Protein AF-A0A3B0XPN4-F1 (afdb_monomer_lite)

Organism: NCBI:txid652676

Sequence (96 aa):
MNSDNTNHDTGNEATLRDRFLAAVRSGQLGTRSGPGVVVTIGEFKRFFQDVNRNYVTSFLPMAAIETGRLQMTYTKYIFRLQRGIYFVHPGVFKEK

Foldseek 3Di:
DDDDDDDDDDDDPCPLVNVVVVCLVVVVAADDDPLWGKGFLVRQCVVVVVDDPVCSVVQQVQLDDDPPDPDHDPSHAWHCPDVRMIIGHNVVVPDD

Secondary structure (DSSP, 8-state):
-----------S---HHHHHHHHHHHTSSSEEETTEEEEEHHHHHHHTTTS-HHHHHHHHHHHEEPTT----BTTB-EEEEETTEEEE-GGGG---

Radius of gyration: 15.14 Å; chains: 1; bounding box: 29×49×42 Å

Structure (mmCIF, N/CA/C/O backbone):
data_AF-A0A3B0XPN4-F1
#
_entry.id   AF-A0A3B0XPN4-F1
#
loop_
_atom_site.group_PDB
_atom_site.id
_atom_site.type_symbol
_atom_site.label_atom_id
_atom_site.label_alt_id
_atom_site.label_comp_id
_atom_site.label_asym_id
_atom_site.label_entity_id
_atom_site.label_seq_id
_atom_site.pdbx_PDB_ins_code
_atom_site.Cartn_x
_atom_site.Cartn_y
_atom_site.Cartn_z
_atom_site.occupancy
_atom_site.B_iso_or_equiv
_atom_site.auth_seq_id
_atom_site.auth_comp_id
_atom_site.auth_asym_id
_atom_site.auth_atom_id
_atom_site.pdbx_PDB_model_num
ATOM 1 N N . MET A 1 1 ? -4.726 -33.001 -30.781 1.00 39.81 1 MET A N 1
ATOM 2 C CA . MET A 1 1 ? -3.648 -32.025 -31.015 1.00 39.81 1 MET A CA 1
ATOM 3 C C . MET A 1 1 ? -3.153 -31.493 -29.675 1.00 39.81 1 MET A C 1
ATOM 5 O O . MET A 1 1 ? -3.887 -30.782 -29.012 1.00 39.81 1 MET A O 1
ATOM 9 N N . ASN A 1 2 ? -1.956 -31.949 -29.307 1.00 38.44 2 ASN A N 1
ATOM 10 C CA . ASN A 1 2 ? -0.856 -31.285 -28.594 1.00 38.44 2 ASN A CA 1
ATOM 11 C C . ASN A 1 2 ? -1.132 -30.444 -27.329 1.00 38.44 2 ASN A C 1
ATOM 13 O O . ASN A 1 2 ? -1.584 -29.310 -27.405 1.00 38.44 2 ASN A O 1
ATOM 17 N N . SER A 1 3 ? -0.701 -31.046 -26.215 1.00 44.06 3 SER A N 1
ATOM 18 C CA . SER A 1 3 ? 0.199 -30.512 -25.179 1.00 44.06 3 SER A CA 1
ATOM 19 C C . SER A 1 3 ? -0.220 -29.302 -24.340 1.00 44.06 3 SER A C 1
ATOM 21 O O . SER A 1 3 ? -0.219 -28.161 -24.788 1.00 44.06 3 SER A O 1
ATOM 23 N N . ASP A 1 4 ? -0.465 -29.614 -23.062 1.00 48.47 4 ASP A N 1
ATOM 24 C CA . ASP A 1 4 ? 0.108 -28.955 -21.881 1.00 48.47 4 ASP A CA 1
ATOM 25 C C . ASP A 1 4 ? 1.152 -27.870 -22.193 1.00 48.47 4 ASP A C 1
ATOM 27 O O . ASP A 1 4 ? 2.176 -28.139 -22.819 1.00 48.47 4 ASP A O 1
ATOM 31 N N . ASN A 1 5 ? 0.901 -26.659 -21.698 1.00 48.84 5 ASN A N 1
ATOM 32 C CA . ASN A 1 5 ? 1.950 -25.670 -21.493 1.00 48.84 5 ASN A CA 1
ATOM 33 C C . ASN A 1 5 ? 1.853 -25.156 -20.057 1.00 48.84 5 ASN A C 1
ATOM 35 O O . ASN A 1 5 ? 1.460 -24.016 -19.792 1.00 48.84 5 ASN A O 1
ATOM 39 N N . THR A 1 6 ? 2.174 -26.056 -19.133 1.00 56.66 6 THR A N 1
ATOM 40 C CA . THR A 1 6 ? 2.479 -25.736 -17.745 1.00 56.66 6 THR A CA 1
ATOM 41 C C . THR A 1 6 ? 3.848 -25.032 -17.677 1.00 56.66 6 THR A C 1
ATOM 43 O O . THR A 1 6 ? 4.847 -25.558 -18.153 1.00 56.66 6 THR A O 1
ATOM 46 N N . ASN A 1 7 ? 3.871 -23.861 -17.025 1.00 55.69 7 ASN A N 1
ATOM 47 C CA . ASN A 1 7 ? 5.016 -23.174 -16.394 1.00 55.69 7 ASN A CA 1
ATOM 48 C C . ASN A 1 7 ? 6.110 -22.502 -17.255 1.00 55.69 7 ASN A C 1
ATOM 50 O O . ASN A 1 7 ? 6.973 -23.168 -17.812 1.00 55.69 7 ASN A O 1
ATOM 54 N N . HIS A 1 8 ? 6.213 -21.167 -17.148 1.00 44.50 8 HIS A N 1
ATOM 55 C CA . HIS A 1 8 ? 7.338 -20.499 -16.459 1.00 44.50 8 HIS A CA 1
ATOM 56 C C . HIS A 1 8 ? 7.140 -18.969 -16.421 1.00 44.50 8 HIS A C 1
ATOM 58 O O . HIS A 1 8 ? 7.329 -18.293 -17.423 1.00 44.50 8 HIS A O 1
ATOM 64 N N . ASP A 1 9 ? 6.831 -18.421 -15.247 1.00 44.34 9 ASP A N 1
ATOM 65 C CA . ASP A 1 9 ? 7.521 -17.217 -14.765 1.00 44.34 9 ASP A CA 1
ATOM 66 C C . ASP A 1 9 ? 7.621 -17.342 -13.242 1.00 44.34 9 ASP A C 1
ATOM 68 O O . ASP A 1 9 ? 6.718 -17.034 -12.466 1.00 44.34 9 ASP A O 1
ATOM 72 N N . THR A 1 10 ? 8.689 -17.992 -12.806 1.00 58.75 10 THR A N 1
ATOM 73 C CA . THR A 1 10 ? 9.121 -18.003 -11.415 1.00 58.75 10 THR A CA 1
ATOM 74 C C . THR A 1 10 ? 10.626 -17.866 -11.471 1.00 58.75 10 THR A C 1
ATOM 76 O O . THR A 1 10 ? 11.317 -18.829 -11.781 1.00 58.75 10 THR A O 1
ATOM 79 N N . GLY A 1 11 ? 11.127 -16.663 -11.196 1.00 47.03 11 GLY A N 1
ATOM 80 C CA . GLY A 1 11 ? 12.548 -16.468 -10.927 1.00 47.03 11 GLY A CA 1
ATOM 81 C C . GLY A 1 11 ? 13.182 -15.280 -11.630 1.00 47.03 11 GLY A C 1
ATOM 82 O O . GLY A 1 11 ? 13.999 -15.459 -12.521 1.00 47.03 11 GLY A O 1
ATOM 83 N N . ASN A 1 12 ? 12.911 -14.077 -11.129 1.00 44.03 12 ASN A N 1
ATOM 84 C CA . ASN A 1 12 ? 13.997 -13.127 -10.901 1.00 44.03 12 ASN A CA 1
ATOM 85 C C . ASN A 1 12 ? 13.582 -12.191 -9.762 1.00 44.03 12 ASN A C 1
ATOM 87 O O . ASN A 1 12 ? 12.819 -11.259 -9.979 1.00 44.03 12 ASN A O 1
ATOM 91 N N . GLU A 1 13 ? 13.978 -12.541 -8.531 1.00 49.19 13 GLU A N 1
ATOM 92 C CA . GLU A 1 13 ? 13.755 -11.784 -7.285 1.00 49.19 13 GLU A CA 1
ATOM 93 C C . GLU A 1 13 ? 12.468 -10.947 -7.273 1.00 49.19 13 GLU A C 1
ATOM 95 O O . GLU A 1 13 ? 12.510 -9.728 -7.454 1.00 49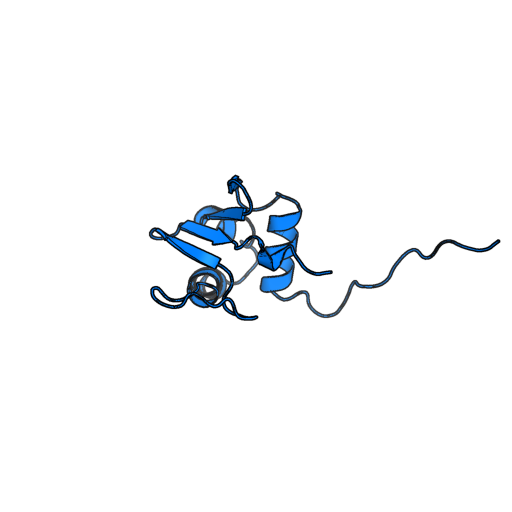.19 13 GLU A O 1
ATOM 100 N N . ALA A 1 14 ? 11.313 -11.591 -7.054 1.00 62.12 14 ALA A N 1
ATOM 101 C CA . ALA A 1 14 ? 10.039 -10.887 -6.934 1.00 62.12 14 ALA A CA 1
ATOM 102 C C . ALA A 1 14 ? 10.197 -9.713 -5.954 1.00 62.12 14 ALA A C 1
ATOM 104 O O . ALA A 1 14 ? 10.352 -9.884 -4.733 1.00 62.12 14 ALA A O 1
ATOM 105 N N . THR A 1 15 ? 10.229 -8.500 -6.516 1.00 78.94 15 THR A N 1
ATOM 106 C CA . THR A 1 15 ? 10.476 -7.286 -5.741 1.00 78.94 15 THR A CA 1
ATOM 107 C C . THR A 1 15 ? 9.424 -7.184 -4.641 1.00 78.94 15 THR A C 1
ATOM 109 O O . THR A 1 15 ? 8.344 -7.770 -4.730 1.00 78.94 15 THR A O 1
ATOM 112 N N . LEU A 1 16 ? 9.696 -6.432 -3.571 1.00 80.88 16 LEU A N 1
ATOM 113 C CA . LEU A 1 16 ? 8.699 -6.253 -2.507 1.00 80.88 16 LEU A CA 1
ATOM 114 C C . LEU A 1 16 ? 7.351 -5.746 -3.058 1.00 80.88 16 LEU A C 1
ATOM 116 O O . LEU A 1 16 ? 6.303 -6.107 -2.533 1.00 80.88 16 LEU A O 1
ATOM 120 N N . ARG A 1 17 ? 7.383 -4.971 -4.151 1.00 82.62 17 ARG A N 1
ATOM 121 C CA . ARG A 1 17 ? 6.195 -4.561 -4.904 1.00 82.62 17 ARG A CA 1
ATOM 122 C C . ARG A 1 17 ? 5.451 -5.745 -5.496 1.00 82.62 17 ARG A C 1
ATOM 124 O O . ARG A 1 17 ? 4.256 -5.845 -5.262 1.00 82.62 17 ARG A O 1
ATOM 131 N N . ASP A 1 18 ? 6.126 -6.620 -6.226 1.00 82.12 18 ASP A N 1
ATOM 132 C CA . ASP A 1 18 ? 5.473 -7.779 -6.833 1.00 82.12 18 ASP A CA 1
ATOM 133 C C . ASP A 1 18 ? 4.834 -8.681 -5.767 1.00 82.12 18 ASP A C 1
ATOM 135 O O . ASP A 1 18 ? 3.630 -8.937 -5.799 1.00 82.12 18 ASP A O 1
ATOM 139 N N . ARG A 1 19 ? 5.595 -9.001 -4.711 1.00 85.81 19 ARG A N 1
ATOM 140 C CA . ARG A 1 19 ? 5.091 -9.768 -3.562 1.00 85.81 19 ARG A CA 1
ATOM 141 C C . ARG A 1 19 ? 3.902 -9.090 -2.882 1.00 85.81 19 ARG A C 1
ATOM 143 O O . ARG A 1 19 ? 2.945 -9.758 -2.497 1.00 85.81 19 ARG A O 1
ATOM 150 N N . PHE A 1 20 ? 3.942 -7.765 -2.738 1.00 86.25 20 PHE A N 1
ATOM 151 C CA . PHE A 1 20 ? 2.831 -6.984 -2.199 1.00 86.25 20 PHE A CA 1
ATOM 152 C C . PHE A 1 20 ? 1.584 -7.096 -3.077 1.00 86.25 20 PHE A C 1
ATOM 154 O O . PHE A 1 20 ? 0.504 -7.394 -2.571 1.00 86.25 20 PHE A O 1
ATOM 161 N N . LEU A 1 21 ? 1.723 -6.900 -4.387 1.00 85.25 21 LEU A N 1
ATOM 162 C CA . LEU A 1 21 ? 0.602 -6.963 -5.319 1.00 85.25 21 LEU A CA 1
ATOM 163 C C . LEU A 1 21 ? 0.022 -8.373 -5.420 1.00 85.25 21 LEU A C 1
ATOM 165 O O . LEU A 1 21 ? -1.200 -8.514 -5.428 1.00 85.25 21 LEU A O 1
ATOM 169 N N . ALA A 1 22 ? 0.862 -9.406 -5.420 1.00 86.19 22 ALA A N 1
ATOM 170 C CA . ALA A 1 22 ? 0.431 -10.798 -5.381 1.00 86.19 22 ALA A CA 1
ATOM 171 C C . ALA A 1 22 ? -0.381 -11.101 -4.110 1.00 86.19 22 ALA A C 1
ATOM 173 O O . ALA A 1 22 ? -1.492 -11.626 -4.205 1.00 86.19 22 ALA A O 1
ATOM 174 N N . ALA A 1 23 ? 0.111 -10.693 -2.934 1.00 88.81 23 ALA A N 1
ATOM 175 C CA . ALA A 1 23 ? -0.588 -10.893 -1.662 1.00 88.81 23 ALA A CA 1
ATOM 176 C C . ALA A 1 23 ? -1.945 -10.171 -1.621 1.00 88.81 23 ALA A C 1
ATOM 178 O O . ALA A 1 23 ? -2.945 -10.734 -1.168 1.00 88.81 23 ALA A O 1
ATOM 179 N N . VAL A 1 24 ? -2.000 -8.945 -2.146 1.00 88.88 24 VAL A N 1
ATOM 180 C CA . VAL A 1 24 ? -3.230 -8.149 -2.232 1.00 88.88 24 VAL A CA 1
ATOM 181 C C . VAL A 1 24 ? -4.228 -8.754 -3.232 1.00 88.88 24 VAL A C 1
ATOM 183 O O . VAL A 1 24 ? -5.418 -8.849 -2.930 1.00 88.88 24 VAL A O 1
ATOM 186 N N . ARG A 1 25 ? -3.767 -9.227 -4.400 1.00 84.50 25 ARG A N 1
ATOM 187 C CA . ARG A 1 25 ? -4.609 -9.907 -5.409 1.00 84.50 25 ARG A CA 1
ATOM 188 C C . ARG A 1 25 ? -5.189 -11.217 -4.885 1.00 84.50 25 ARG A C 1
ATOM 190 O O . ARG A 1 25 ? -6.376 -11.479 -5.083 1.00 84.50 25 ARG A O 1
ATOM 197 N N . SER A 1 26 ? -4.354 -11.995 -4.200 1.00 84.31 26 SER A N 1
ATOM 198 C CA . SER A 1 26 ? -4.713 -13.266 -3.564 1.00 84.31 26 SER A CA 1
ATOM 199 C C . SER A 1 26 ? -5.672 -13.077 -2.377 1.00 84.31 26 SER A C 1
ATOM 201 O O . SER A 1 26 ? -6.349 -14.011 -1.962 1.00 84.31 26 SER A O 1
ATOM 203 N N . GLY A 1 27 ? -5.783 -11.853 -1.844 1.00 85.25 27 GLY A N 1
ATOM 204 C CA . GLY A 1 27 ? -6.603 -11.559 -0.666 1.00 85.25 27 GLY A CA 1
ATOM 205 C C . GLY A 1 27 ? -5.952 -11.988 0.650 1.00 85.25 27 GLY A C 1
ATOM 206 O O . GLY A 1 27 ? -6.625 -12.054 1.671 1.00 85.25 27 GLY A O 1
ATOM 207 N N . GLN A 1 28 ? -4.646 -12.269 0.639 1.00 88.06 28 GLN A N 1
ATOM 208 C CA . GLN A 1 28 ? -3.877 -12.585 1.844 1.00 88.06 28 GLN A CA 1
ATOM 209 C C . GLN A 1 28 ? -3.448 -11.329 2.615 1.00 88.06 28 GLN A C 1
ATOM 211 O O . GLN A 1 28 ? -3.044 -11.428 3.773 1.00 88.06 28 GLN A O 1
ATOM 216 N N . LEU A 1 29 ? -3.508 -10.158 1.973 1.00 88.44 29 LEU A N 1
ATOM 217 C CA . LEU A 1 29 ? -3.105 -8.887 2.557 1.00 88.44 29 LEU A CA 1
ATOM 218 C C . LEU A 1 29 ? -4.113 -7.773 2.252 1.00 88.44 29 LEU A C 1
ATOM 220 O O . LEU A 1 29 ? -4.358 -7.445 1.090 1.00 88.44 29 LEU A O 1
ATOM 224 N N . GLY A 1 30 ? -4.613 -7.137 3.313 1.00 88.81 30 GLY A N 1
ATOM 225 C CA . GLY A 1 30 ? -5.593 -6.060 3.240 1.00 88.81 30 GLY A CA 1
ATOM 226 C C . GLY A 1 30 ? -7.028 -6.547 3.051 1.00 88.81 30 GLY A C 1
ATOM 227 O O . GLY A 1 30 ? -7.306 -7.721 2.827 1.00 88.81 30 GLY A O 1
ATOM 228 N N . THR A 1 31 ? -7.958 -5.602 3.130 1.00 90.00 31 THR A N 1
ATOM 229 C CA . THR A 1 31 ? -9.399 -5.831 3.013 1.00 90.00 31 THR A CA 1
ATOM 230 C C . THR A 1 31 ? -9.921 -5.219 1.718 1.00 90.00 31 THR A C 1
ATOM 232 O O . THR A 1 31 ? -9.712 -4.031 1.455 1.00 90.00 31 THR A O 1
ATOM 235 N N . ARG A 1 32 ? -10.621 -6.010 0.893 1.00 85.56 32 ARG A N 1
ATOM 236 C CA . ARG A 1 32 ? -11.285 -5.493 -0.316 1.00 85.56 32 ARG A CA 1
ATOM 237 C C . ARG A 1 32 ? -12.300 -4.417 0.069 1.00 85.56 32 ARG A C 1
ATOM 239 O O . ARG A 1 32 ? -13.152 -4.640 0.924 1.00 85.56 32 ARG A O 1
ATOM 246 N N . SER A 1 33 ? -12.205 -3.259 -0.573 1.00 84.69 33 SER A N 1
ATOM 247 C CA . SER A 1 33 ? -13.082 -2.115 -0.339 1.00 84.69 33 SER A CA 1
ATOM 248 C C . SER A 1 33 ? -13.513 -1.545 -1.688 1.00 84.69 33 SER A C 1
ATOM 250 O O . SER A 1 33 ? -12.745 -0.867 -2.377 1.00 84.69 33 SER A O 1
ATOM 252 N N . GLY A 1 34 ? -14.734 -1.895 -2.104 1.00 82.69 34 GLY A N 1
ATOM 253 C CA . GLY A 1 34 ? -15.267 -1.552 -3.422 1.00 82.69 34 GLY A CA 1
ATOM 254 C C . GLY A 1 34 ? -14.361 -2.059 -4.557 1.00 82.69 34 GLY A C 1
ATOM 255 O O . GLY A 1 34 ? -14.056 -3.252 -4.589 1.00 82.69 34 GLY A O 1
ATOM 256 N N . PRO A 1 35 ? -13.920 -1.191 -5.488 1.00 82.56 35 PRO A N 1
ATOM 257 C CA . PRO A 1 35 ? -13.060 -1.604 -6.594 1.00 82.56 35 PRO A CA 1
ATOM 258 C C . PRO A 1 35 ? -11.591 -1.834 -6.194 1.00 82.56 35 PRO A C 1
ATOM 260 O O . PRO A 1 35 ? -10.852 -2.414 -6.981 1.00 82.56 35 PRO A O 1
ATOM 263 N N . GLY A 1 36 ? -11.140 -1.386 -5.017 1.00 84.38 36 GLY A N 1
ATOM 264 C CA . GLY A 1 36 ? -9.739 -1.504 -4.589 1.00 84.38 36 GLY A CA 1
ATOM 265 C C . GLY A 1 36 ? -9.552 -2.317 -3.310 1.00 84.38 36 GLY A C 1
ATOM 266 O O . GLY A 1 36 ? -10.444 -3.040 -2.861 1.00 84.38 36 GLY A O 1
ATOM 267 N N . VAL A 1 37 ? -8.368 -2.196 -2.707 1.00 90.62 37 VAL A N 1
ATOM 268 C CA . VAL A 1 37 ? -8.021 -2.894 -1.457 1.00 90.62 37 VAL A CA 1
ATOM 269 C C . VAL A 1 37 ? -7.448 -1.910 -0.453 1.00 90.62 37 VAL A C 1
ATOM 271 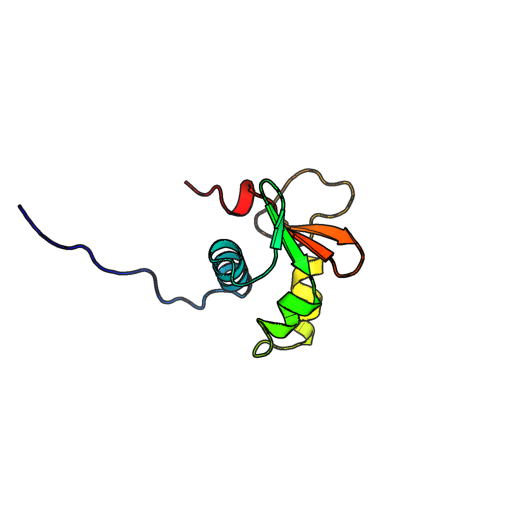O O . VAL A 1 37 ? -6.533 -1.159 -0.772 1.00 90.62 37 VAL A O 1
ATOM 274 N N . VAL A 1 38 ? -7.960 -1.918 0.773 1.00 91.00 38 VAL A N 1
ATOM 275 C CA . VAL A 1 38 ? -7.395 -1.150 1.884 1.00 91.00 38 VAL A CA 1
ATOM 276 C C . VAL A 1 38 ? -6.385 -2.022 2.614 1.00 91.00 38 VAL A C 1
ATOM 278 O O . VAL A 1 38 ? -6.713 -3.113 3.062 1.00 91.00 38 VAL A O 1
ATOM 281 N N . VAL A 1 39 ? -5.159 -1.534 2.754 1.00 90.88 39 VAL A N 1
ATOM 282 C CA . VAL A 1 39 ? -4.084 -2.188 3.498 1.00 90.88 39 VAL A CA 1
ATOM 283 C C . VAL A 1 39 ? -3.663 -1.291 4.651 1.00 90.88 39 VAL A C 1
ATOM 285 O O . VAL A 1 39 ? -3.387 -0.098 4.476 1.00 90.88 39 VAL A O 1
ATOM 288 N N . THR A 1 40 ? -3.558 -1.875 5.840 1.00 89.75 40 THR A N 1
ATOM 289 C CA . THR A 1 40 ? -2.978 -1.187 6.993 1.00 89.75 40 THR A CA 1
ATOM 290 C C . THR A 1 40 ? -1.479 -1.462 7.112 1.00 89.75 40 THR A C 1
ATOM 292 O O . THR A 1 40 ? -0.976 -2.524 6.742 1.00 89.75 40 THR A O 1
ATOM 295 N N . ILE A 1 41 ? -0.736 -0.518 7.691 1.00 87.44 41 ILE A N 1
ATOM 296 C CA . ILE A 1 41 ? 0.691 -0.710 7.981 1.00 87.44 41 ILE A CA 1
ATOM 297 C C . ILE A 1 41 ? 0.922 -1.869 8.962 1.00 87.44 41 ILE A C 1
ATOM 299 O O . ILE A 1 41 ? 1.970 -2.505 8.917 1.00 87.44 41 ILE A O 1
ATOM 303 N N . GLY A 1 42 ? -0.047 -2.144 9.842 1.00 87.19 42 GLY A N 1
ATOM 304 C CA . GLY A 1 42 ? -0.005 -3.269 10.774 1.00 87.19 42 GLY A CA 1
ATOM 305 C C . GLY A 1 42 ? -0.063 -4.609 10.046 1.00 87.19 42 GLY A C 1
ATOM 306 O O . GLY A 1 42 ? 0.806 -5.452 10.259 1.00 87.19 42 GLY A O 1
ATOM 307 N N . GLU A 1 43 ? -1.024 -4.776 9.136 1.00 89.31 43 GLU A N 1
ATOM 308 C CA . GLU A 1 43 ? -1.130 -5.978 8.300 1.00 89.31 43 GLU A CA 1
ATOM 309 C C . GLU A 1 43 ? 0.089 -6.150 7.400 1.00 89.31 43 GLU A C 1
ATOM 311 O O . GLU A 1 43 ? 0.664 -7.234 7.349 1.00 89.31 43 GLU A O 1
ATOM 316 N N . PHE A 1 44 ? 0.540 -5.069 6.759 1.00 87.50 44 PHE A N 1
ATOM 317 C CA . PHE A 1 44 ? 1.721 -5.098 5.900 1.00 87.50 44 PHE A CA 1
ATOM 318 C C . PHE A 1 44 ? 2.970 -5.545 6.672 1.00 87.50 44 PHE A C 1
ATOM 320 O O . PHE A 1 44 ? 3.690 -6.432 6.221 1.00 87.50 44 PHE A O 1
ATOM 327 N N . LYS A 1 45 ? 3.201 -5.002 7.874 1.00 85.94 45 LYS A N 1
ATOM 328 C CA . LYS A 1 45 ? 4.315 -5.416 8.745 1.00 85.94 45 LYS A CA 1
ATOM 329 C C . LYS A 1 45 ? 4.210 -6.862 9.207 1.00 85.94 45 LYS A C 1
ATOM 331 O O . LYS A 1 45 ? 5.232 -7.528 9.320 1.00 85.94 45 LYS A O 1
ATOM 336 N N . ARG A 1 46 ? 2.998 -7.329 9.511 1.00 87.44 46 ARG A N 1
ATOM 337 C CA . ARG A 1 46 ? 2.764 -8.705 9.958 1.00 87.44 46 ARG A CA 1
ATOM 338 C C . ARG A 1 46 ? 3.008 -9.701 8.825 1.00 87.44 46 ARG A C 1
ATOM 340 O O . ARG A 1 46 ? 3.604 -10.744 9.060 1.00 87.44 46 ARG A O 1
ATOM 347 N N . PHE A 1 47 ? 2.584 -9.357 7.612 1.00 87.44 47 PHE A N 1
ATOM 348 C CA . PHE A 1 47 ? 2.768 -10.186 6.425 1.00 87.44 47 PHE A CA 1
ATOM 349 C C . PHE A 1 47 ? 4.234 -10.217 5.970 1.00 87.44 47 PHE A C 1
ATOM 351 O O . PHE A 1 47 ? 4.785 -11.284 5.722 1.00 87.44 47 PHE A O 1
ATOM 358 N N . PHE A 1 48 ? 4.903 -9.061 5.945 1.00 85.62 48 PHE A N 1
ATOM 359 C CA . PHE A 1 48 ? 6.315 -8.925 5.569 1.00 85.62 48 PHE A CA 1
ATOM 360 C C . PHE A 1 48 ? 7.257 -8.887 6.778 1.00 85.62 48 PHE A C 1
ATOM 362 O O . PHE A 1 48 ? 8.239 -8.150 6.777 1.00 85.62 48 PHE A O 1
ATOM 369 N N . GLN A 1 49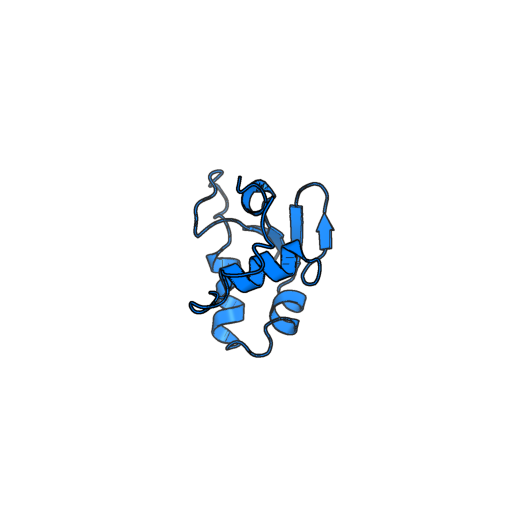 ? 6.974 -9.678 7.814 1.00 81.88 49 GLN A N 1
ATOM 370 C CA . GLN A 1 49 ? 7.799 -9.726 9.031 1.00 81.88 49 GLN A CA 1
ATOM 371 C C . GLN A 1 49 ? 9.243 -10.192 8.781 1.00 81.88 49 GLN A C 1
ATOM 373 O O . GLN A 1 49 ? 10.141 -9.825 9.535 1.00 81.88 49 GLN A O 1
ATOM 378 N N . ASP A 1 50 ? 9.439 -10.973 7.718 1.00 78.88 50 ASP A N 1
ATOM 379 C CA . ASP A 1 50 ? 10.729 -11.476 7.234 1.00 78.88 50 ASP A CA 1
ATOM 380 C C . ASP A 1 50 ? 11.565 -10.384 6.533 1.00 78.88 50 ASP A C 1
ATOM 382 O O . ASP A 1 50 ? 12.789 -10.445 6.466 1.00 78.88 50 ASP A O 1
ATOM 386 N N . VAL A 1 51 ? 10.914 -9.318 6.059 1.00 78.06 51 VAL A N 1
ATOM 387 C CA . VAL A 1 51 ? 11.574 -8.196 5.387 1.00 78.06 51 VAL A CA 1
ATOM 388 C C . VAL A 1 51 ? 12.043 -7.178 6.426 1.00 78.06 51 VAL A C 1
ATOM 390 O O . VAL A 1 51 ? 11.360 -6.899 7.412 1.00 78.06 51 VAL A O 1
ATOM 393 N N . ASN A 1 52 ? 13.206 -6.564 6.187 1.00 74.94 52 ASN A N 1
ATOM 394 C CA . ASN A 1 52 ? 13.783 -5.553 7.072 1.00 74.94 52 ASN A CA 1
ATOM 395 C C . ASN A 1 52 ? 12.745 -4.481 7.474 1.00 74.94 52 ASN A C 1
ATOM 397 O O . ASN A 1 52 ? 12.229 -3.741 6.629 1.00 74.94 52 ASN A O 1
ATOM 401 N N . ARG A 1 53 ? 12.469 -4.374 8.783 1.00 69.12 53 ARG A N 1
ATOM 402 C CA . ARG A 1 53 ? 11.414 -3.514 9.352 1.00 69.12 53 ARG A CA 1
ATOM 403 C C . ARG A 1 53 ? 11.510 -2.050 8.914 1.00 69.12 53 ARG A C 1
ATOM 405 O O . ARG A 1 53 ? 10.464 -1.431 8.723 1.00 69.12 53 ARG A O 1
ATOM 412 N N . ASN A 1 54 ? 12.719 -1.518 8.714 1.00 67.44 54 ASN A N 1
ATOM 413 C CA . ASN A 1 54 ? 12.925 -0.133 8.266 1.00 67.44 54 ASN A CA 1
ATOM 414 C C . ASN A 1 54 ? 12.503 0.080 6.805 1.00 67.44 54 ASN A C 1
ATOM 416 O O . ASN A 1 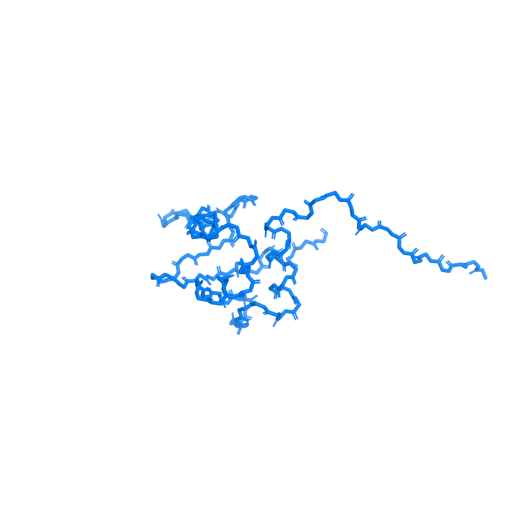54 ? 11.975 1.137 6.440 1.00 67.44 54 ASN A O 1
ATOM 420 N N . TYR A 1 55 ? 12.701 -0.937 5.968 1.00 70.50 55 TYR A N 1
ATOM 421 C CA . TYR A 1 55 ? 12.293 -0.911 4.568 1.00 70.50 55 TYR A CA 1
ATOM 422 C C . TYR A 1 55 ? 10.768 -1.050 4.447 1.00 70.50 55 TYR A C 1
ATOM 424 O O . TYR A 1 55 ? 10.120 -0.291 3.729 1.00 70.50 55 TYR A O 1
ATOM 432 N N . VAL A 1 56 ? 10.173 -1.926 5.262 1.00 72.44 56 VAL A N 1
ATOM 433 C CA . VAL A 1 56 ? 8.718 -2.139 5.356 1.00 72.44 56 VAL A CA 1
ATOM 434 C C . VAL A 1 56 ? 7.978 -0.865 5.788 1.00 72.44 56 VAL A C 1
ATOM 436 O O . VAL A 1 56 ? 6.923 -0.543 5.240 1.00 72.44 56 VAL A O 1
ATOM 439 N N . THR A 1 57 ? 8.526 -0.093 6.734 1.00 73.31 57 THR A N 1
ATOM 440 C CA . THR A 1 57 ? 7.928 1.187 7.163 1.00 73.31 57 THR A CA 1
ATOM 441 C C . THR A 1 57 ? 7.990 2.285 6.110 1.00 73.31 57 THR A C 1
ATOM 443 O O . THR A 1 57 ? 7.141 3.175 6.126 1.00 73.31 57 THR A O 1
ATOM 446 N N . SER A 1 58 ? 8.973 2.228 5.212 1.00 79.31 58 SER A N 1
ATOM 447 C CA . SER A 1 58 ? 9.190 3.249 4.181 1.00 79.31 58 SER A CA 1
ATOM 448 C C . SER A 1 58 ? 8.498 2.904 2.863 1.00 79.31 58 SER A C 1
ATOM 450 O O . SER A 1 58 ? 8.154 3.802 2.100 1.00 79.31 58 SER A O 1
ATOM 452 N N . PHE A 1 59 ? 8.217 1.623 2.615 1.00 82.25 59 PHE A N 1
ATOM 453 C CA . PHE A 1 59 ? 7.640 1.149 1.361 1.00 82.25 59 PHE A CA 1
ATOM 454 C C . PHE A 1 59 ? 6.273 1.771 1.042 1.00 82.25 59 PHE A C 1
ATOM 456 O O . PHE A 1 59 ? 6.102 2.370 -0.014 1.00 82.25 59 PHE A O 1
ATOM 463 N N . LEU A 1 60 ? 5.304 1.684 1.960 1.00 81.69 60 LEU A N 1
ATOM 464 C CA . LEU A 1 60 ? 3.963 2.243 1.749 1.00 81.69 60 LEU A CA 1
ATOM 465 C C . LEU A 1 60 ? 3.970 3.773 1.557 1.00 81.69 60 LEU A C 1
ATOM 467 O O . LEU A 1 60 ? 3.398 4.243 0.576 1.00 81.69 60 LEU A O 1
ATOM 471 N N . PRO A 1 61 ? 4.620 4.591 2.408 1.00 81.38 61 PRO A N 1
ATOM 472 C CA . PRO A 1 61 ? 4.695 6.028 2.148 1.00 81.38 61 PRO A CA 1
ATOM 473 C C . PRO A 1 61 ? 5.452 6.362 0.851 1.00 81.38 61 PRO A C 1
ATOM 475 O O . PRO A 1 61 ? 5.094 7.330 0.185 1.00 81.38 61 PRO A O 1
ATOM 478 N N . MET A 1 62 ? 6.435 5.554 0.439 1.00 80.81 62 MET A N 1
ATOM 479 C CA . MET A 1 62 ? 7.095 5.717 -0.861 1.00 80.81 62 MET A CA 1
ATOM 480 C C . MET A 1 62 ? 6.192 5.336 -2.036 1.00 80.81 62 MET A C 1
ATOM 482 O O . MET A 1 62 ? 6.224 6.032 -3.045 1.00 80.81 62 MET A O 1
ATOM 486 N N . ALA A 1 63 ? 5.357 4.305 -1.906 1.00 80.88 63 ALA A N 1
ATOM 487 C CA . ALA A 1 63 ? 4.391 3.894 -2.925 1.00 80.88 63 ALA A CA 1
ATOM 488 C C . ALA A 1 63 ? 3.142 4.792 -2.975 1.00 80.88 63 ALA A C 1
ATOM 490 O O . ALA A 1 63 ? 2.336 4.697 -3.908 1.00 80.88 63 ALA A O 1
ATOM 491 N N . ALA A 1 64 ? 2.966 5.652 -1.967 1.00 82.19 64 ALA A N 1
ATOM 492 C CA . ALA A 1 64 ? 1.818 6.532 -1.852 1.00 82.19 64 ALA A CA 1
ATOM 493 C C . ALA A 1 64 ? 1.884 7.686 -2.856 1.00 82.19 64 ALA A C 1
ATOM 495 O O . ALA A 1 64 ? 2.867 8.435 -2.895 1.00 82.19 64 ALA A O 1
ATOM 496 N N . ILE A 1 65 ? 0.814 7.829 -3.639 1.00 77.31 65 ILE A N 1
ATOM 497 C CA . ILE A 1 65 ? 0.533 8.987 -4.482 1.00 77.31 65 ILE A CA 1
ATOM 498 C C . ILE A 1 65 ? 0.455 10.208 -3.566 1.00 77.31 65 ILE A C 1
ATOM 500 O O . ILE A 1 65 ? -0.232 10.197 -2.543 1.00 77.31 65 ILE A O 1
ATOM 504 N N . GLU A 1 66 ? 1.227 11.234 -3.908 1.00 70.12 66 GLU A N 1
ATOM 505 C CA . GLU A 1 66 ? 1.295 12.463 -3.128 1.00 70.12 66 GLU A CA 1
ATOM 506 C C . GLU A 1 66 ? -0.042 13.201 -3.180 1.00 70.12 66 GLU A C 1
ATOM 508 O O . GLU A 1 66 ? -0.674 13.306 -4.234 1.00 70.12 66 GLU A O 1
ATOM 513 N N . THR A 1 67 ? -0.465 13.734 -2.035 1.00 62.81 67 THR A N 1
ATOM 514 C CA . THR A 1 67 ? -1.681 14.537 -1.923 1.00 62.81 67 THR A CA 1
ATOM 515 C C . THR A 1 67 ? -1.607 15.718 -2.893 1.00 62.81 67 THR A C 1
ATOM 517 O O . THR A 1 67 ? -0.700 16.540 -2.795 1.00 62.81 67 THR A O 1
ATOM 520 N N . GLY A 1 68 ? -2.544 15.790 -3.843 1.00 62.31 68 GLY A N 1
ATOM 521 C CA . GLY A 1 68 ? -2.568 16.812 -4.900 1.00 62.31 68 GLY A CA 1
ATOM 522 C C . GLY A 1 68 ? -2.114 16.323 -6.281 1.00 62.31 68 GLY A C 1
ATOM 523 O O . GLY A 1 68 ? -2.279 17.048 -7.259 1.00 62.31 68 GLY A O 1
ATOM 524 N N . ARG A 1 69 ? -1.608 15.087 -6.404 1.00 60.50 69 ARG A N 1
ATOM 525 C CA . ARG A 1 69 ? -1.379 14.426 -7.699 1.00 60.50 69 ARG A CA 1
ATOM 526 C C . ARG A 1 69 ? -2.479 13.399 -7.968 1.00 60.50 69 ARG A C 1
ATOM 528 O O . ARG A 1 69 ? -2.742 12.532 -7.146 1.00 60.50 69 ARG A O 1
ATOM 535 N N . LEU A 1 70 ? -3.114 13.498 -9.137 1.00 58.47 70 LEU A N 1
ATOM 536 C CA . LEU A 1 70 ? -4.170 12.572 -9.580 1.00 58.47 70 LEU A CA 1
ATOM 537 C C . LEU A 1 70 ? -3.638 11.405 -10.426 1.00 58.47 70 LEU A C 1
ATOM 539 O O . LEU A 1 70 ? -4.351 10.429 -10.638 1.00 58.47 70 LEU A O 1
ATOM 543 N N . GLN A 1 71 ? -2.401 11.496 -10.924 1.00 59.62 71 GLN A N 1
ATOM 544 C CA . GLN A 1 71 ? -1.849 10.511 -11.853 1.00 59.62 71 GLN A CA 1
ATOM 545 C C . GLN A 1 71 ? -1.054 9.428 -11.119 1.00 59.62 71 GLN A C 1
ATOM 547 O O . GLN A 1 71 ? -0.099 9.712 -10.395 1.00 59.62 71 GLN A O 1
ATOM 552 N N . MET A 1 72 ? -1.460 8.179 -11.340 1.00 64.38 72 MET A N 1
ATOM 553 C CA . MET A 1 72 ? -0.736 6.977 -10.938 1.00 64.38 72 MET A CA 1
ATOM 554 C C . MET A 1 72 ? 0.524 6.820 -11.802 1.00 64.38 72 MET A C 1
ATOM 556 O O . MET A 1 72 ? 0.475 7.007 -13.016 1.00 64.38 72 MET A O 1
ATOM 560 N N . THR A 1 73 ? 1.643 6.438 -11.191 1.00 66.75 73 THR A N 1
ATOM 561 C CA . THR A 1 73 ? 2.864 6.024 -11.904 1.00 66.75 73 THR A CA 1
ATOM 562 C C . THR A 1 73 ? 3.291 4.632 -11.451 1.00 66.75 73 THR A C 1
ATOM 564 O O . THR A 1 73 ? 2.783 4.101 -10.463 1.00 66.75 73 THR A O 1
ATOM 567 N N . TYR A 1 74 ? 4.258 4.031 -12.150 1.00 64.88 74 TYR A N 1
ATOM 568 C CA . TYR A 1 74 ? 4.795 2.701 -11.834 1.00 64.88 74 TYR A CA 1
ATOM 569 C C . TYR A 1 74 ? 5.197 2.542 -10.353 1.00 64.88 74 TYR A C 1
ATOM 571 O O . TYR A 1 74 ? 4.993 1.490 -9.748 1.00 64.88 74 TYR A O 1
ATOM 579 N N . THR A 1 75 ? 5.713 3.612 -9.743 1.00 70.25 75 THR A N 1
ATOM 580 C CA . THR A 1 75 ? 6.153 3.642 -8.342 1.00 70.25 75 THR A CA 1
ATOM 581 C C . THR A 1 75 ? 5.113 4.209 -7.378 1.00 70.25 75 THR A C 1
ATOM 583 O O . THR A 1 75 ? 5.250 3.995 -6.177 1.00 70.25 75 THR A O 1
ATOM 586 N N . LYS A 1 76 ? 4.072 4.902 -7.864 1.00 78.94 76 LYS A N 1
ATOM 587 C CA . LYS A 1 76 ? 3.060 5.594 -7.051 1.00 78.94 76 LYS A CA 1
ATOM 588 C C . LYS A 1 76 ? 1.665 5.090 -7.391 1.00 78.94 76 LYS A C 1
ATOM 590 O O . LYS A 1 76 ? 1.071 5.515 -8.378 1.00 78.94 76 LYS A O 1
ATOM 595 N N . TYR A 1 77 ? 1.146 4.184 -6.572 1.00 81.62 77 TYR A N 1
ATOM 596 C CA . TYR A 1 77 ? -0.071 3.436 -6.898 1.00 81.62 77 TYR A CA 1
ATOM 597 C C . TYR A 1 77 ? -0.988 3.134 -5.707 1.00 81.62 77 TYR A C 1
ATOM 599 O O . TYR A 1 77 ? -2.028 2.490 -5.869 1.00 81.62 77 TYR A O 1
ATOM 607 N N . ILE A 1 78 ? -0.630 3.602 -4.510 1.00 85.94 78 ILE A N 1
ATOM 608 C CA . ILE A 1 78 ? -1.516 3.555 -3.345 1.00 85.94 78 ILE A CA 1
ATOM 609 C C . ILE A 1 78 ? -1.883 4.976 -2.920 1.00 85.94 78 ILE A C 1
ATOM 611 O O . ILE A 1 78 ? -1.091 5.897 -3.062 1.00 85.94 78 ILE A O 1
ATOM 615 N N . PHE A 1 79 ? -3.071 5.174 -2.371 1.00 84.44 79 PHE A N 1
ATOM 616 C CA . PHE A 1 79 ? -3.495 6.437 -1.780 1.00 84.44 79 PHE A CA 1
ATOM 617 C C . PHE A 1 79 ? -3.399 6.333 -0.268 1.00 84.44 79 PHE A C 1
ATOM 619 O O . PHE A 1 79 ? -3.906 5.387 0.331 1.00 84.44 79 PHE A O 1
ATOM 626 N N . ARG A 1 80 ? -2.757 7.301 0.384 1.00 86.38 80 ARG A N 1
ATOM 627 C CA . ARG A 1 80 ? -2.774 7.363 1.845 1.00 86.38 80 ARG A CA 1
ATOM 628 C C . ARG A 1 80 ? -4.113 7.947 2.292 1.00 86.38 80 ARG A C 1
ATOM 630 O O . ARG A 1 80 ? -4.341 9.136 2.115 1.00 86.38 80 ARG A O 1
ATOM 637 N N . LEU A 1 81 ? -4.971 7.116 2.884 1.00 84.19 81 LEU A N 1
ATOM 638 C CA . LEU A 1 81 ? -6.265 7.558 3.413 1.00 84.19 81 LEU A CA 1
ATOM 639 C C . LEU A 1 81 ? -6.094 8.235 4.775 1.00 84.19 81 LEU A C 1
ATOM 641 O O . LEU A 1 81 ? -6.604 9.324 5.012 1.00 84.19 81 LEU A O 1
ATOM 645 N N . GLN A 1 82 ? -5.347 7.589 5.673 1.00 84.56 82 GLN A N 1
ATOM 646 C CA . GLN A 1 82 ? -5.062 8.076 7.023 1.00 84.56 82 GLN A CA 1
ATOM 647 C C . GLN A 1 82 ? -3.653 7.646 7.454 1.00 84.56 82 GLN A C 1
ATOM 649 O O . GLN A 1 82 ? -2.907 6.994 6.715 1.00 84.56 82 GLN A O 1
ATOM 654 N N . ARG A 1 83 ? -3.221 8.036 8.657 1.00 82.75 83 ARG A N 1
ATOM 655 C CA . ARG A 1 83 ? -1.927 7.598 9.197 1.00 82.75 83 ARG A CA 1
ATOM 656 C C . ARG A 1 83 ? -1.924 6.074 9.367 1.00 82.75 83 ARG A C 1
ATOM 658 O O . ARG A 1 83 ? -2.623 5.547 10.217 1.00 82.75 83 ARG A O 1
ATOM 665 N N . GLY A 1 84 ? -1.109 5.388 8.562 1.00 84.31 84 GLY A N 1
AT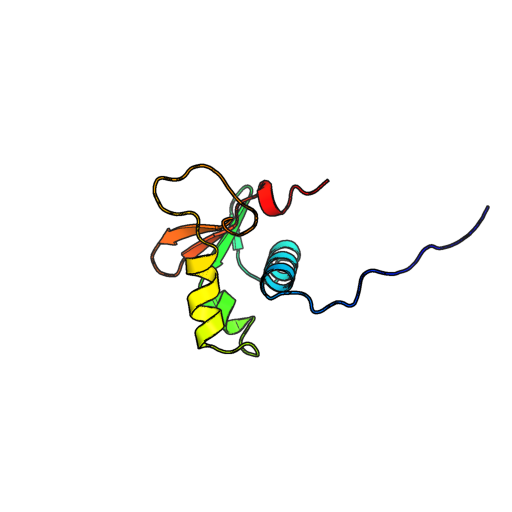OM 666 C CA . GLY A 1 84 ? -0.979 3.930 8.599 1.00 84.31 84 GLY A CA 1
ATOM 667 C C . GLY A 1 84 ? -2.064 3.161 7.840 1.00 84.31 84 GLY A C 1
ATOM 668 O O . GLY A 1 84 ? -2.079 1.938 7.940 1.00 84.31 84 GLY A O 1
ATOM 669 N N . ILE A 1 85 ? -2.935 3.838 7.084 1.00 88.50 85 ILE A N 1
ATOM 670 C CA . ILE A 1 85 ? -3.994 3.215 6.277 1.00 88.50 85 ILE A CA 1
ATOM 671 C C . ILE A 1 85 ? -3.843 3.677 4.830 1.00 88.50 85 ILE A C 1
ATOM 673 O O . ILE A 1 85 ? -3.827 4.882 4.550 1.00 88.50 85 ILE A O 1
ATOM 677 N N . TYR A 1 86 ? -3.742 2.715 3.918 1.00 89.56 86 TYR A N 1
ATOM 678 C CA . TYR A 1 86 ? -3.481 2.948 2.504 1.00 89.56 86 TYR A CA 1
ATOM 679 C C . TYR A 1 86 ? -4.506 2.216 1.642 1.00 89.56 86 TYR A C 1
ATOM 681 O O . TYR A 1 86 ? -4.901 1.101 1.954 1.00 89.56 86 TYR A O 1
ATOM 689 N N . PHE A 1 87 ? -4.922 2.828 0.542 1.00 88.50 87 PHE A N 1
ATOM 690 C CA . PHE A 1 87 ? -5.821 2.247 -0.445 1.00 88.50 87 PHE A CA 1
ATOM 691 C C . PHE A 1 87 ? -5.051 1.936 -1.723 1.00 88.50 87 PHE A C 1
ATOM 693 O O . PHE A 1 87 ? -4.515 2.833 -2.368 1.00 88.50 87 PHE A O 1
ATOM 700 N N . VAL A 1 88 ? -4.983 0.667 -2.093 1.00 87.50 88 VAL A N 1
ATOM 701 C CA . VAL A 1 88 ? -4.372 0.205 -3.335 1.00 87.50 88 VAL A CA 1
ATOM 702 C C . VAL A 1 88 ? -5.326 0.493 -4.484 1.00 87.50 88 VAL A C 1
ATOM 704 O O . VAL A 1 88 ? -6.476 0.043 -4.477 1.00 87.50 88 VAL A O 1
ATOM 707 N N . HIS A 1 89 ? -4.846 1.253 -5.468 1.00 82.56 89 HIS A N 1
ATOM 708 C CA . HIS A 1 89 ? -5.668 1.656 -6.596 1.00 82.56 89 HIS A CA 1
ATOM 709 C C . HIS A 1 89 ? -6.056 0.437 -7.461 1.00 82.56 89 HIS A C 1
ATOM 711 O O . HIS A 1 89 ? -5.180 -0.356 -7.813 1.00 82.56 89 HIS A O 1
ATOM 717 N N . PRO A 1 90 ? -7.331 0.295 -7.879 1.00 80.06 90 PRO A N 1
ATOM 718 C CA . PRO A 1 90 ? -7.786 -0.795 -8.750 1.00 80.06 90 PRO A CA 1
ATOM 719 C C . PRO A 1 90 ? -6.986 -0.953 -10.042 1.00 80.06 90 PRO A C 1
ATOM 721 O O . PRO A 1 90 ? -6.863 -2.057 -10.566 1.00 80.06 90 PRO A O 1
ATOM 724 N N . GLY A 1 91 ? -6.461 0.155 -10.575 1.00 74.81 91 GLY A N 1
ATOM 725 C CA . GLY A 1 91 ? -5.685 0.166 -11.816 1.00 74.81 91 GLY A CA 1
ATOM 726 C C . GLY A 1 91 ? -4.442 -0.719 -11.762 1.00 74.81 91 GLY A C 1
ATOM 727 O O . GLY A 1 91 ? -4.016 -1.210 -12.794 1.00 74.81 91 GLY A O 1
ATOM 728 N N . VAL A 1 92 ? -3.918 -1.007 -10.568 1.00 74.69 92 VAL A N 1
ATOM 729 C CA . VAL A 1 92 ? -2.775 -1.914 -10.396 1.00 74.69 92 VAL A CA 1
ATOM 730 C C . VAL A 1 92 ? -3.131 -3.367 -10.717 1.00 74.69 92 VAL A C 1
ATOM 732 O O . VAL A 1 92 ? -2.262 -4.166 -11.039 1.00 74.69 92 VAL A O 1
ATOM 735 N N . PHE A 1 93 ? -4.413 -3.717 -10.632 1.00 71.25 93 PHE A N 1
ATOM 736 C CA . PHE A 1 93 ? -4.917 -5.045 -10.978 1.00 71.25 93 PHE A CA 1
ATOM 737 C C . PHE A 1 93 ? -5.442 -5.112 -12.416 1.00 71.25 93 PHE A C 1
ATOM 739 O O . PHE A 1 93 ? -5.751 -6.199 -12.900 1.00 71.25 93 PHE A O 1
ATOM 746 N N . LYS A 1 94 ? -5.563 -3.963 -13.092 1.00 65.31 94 LYS A N 1
ATOM 747 C CA . LYS A 1 94 ? -5.929 -3.865 -14.506 1.00 65.31 94 LYS A CA 1
ATOM 748 C C . LYS A 1 94 ? -4.659 -3.862 -15.357 1.00 65.31 94 LYS A C 1
ATOM 750 O O . LYS A 1 94 ? -4.346 -2.861 -15.985 1.00 65.31 94 LYS A O 1
ATOM 755 N N . GLU A 1 95 ? -3.948 -4.980 -15.375 1.00 46.78 95 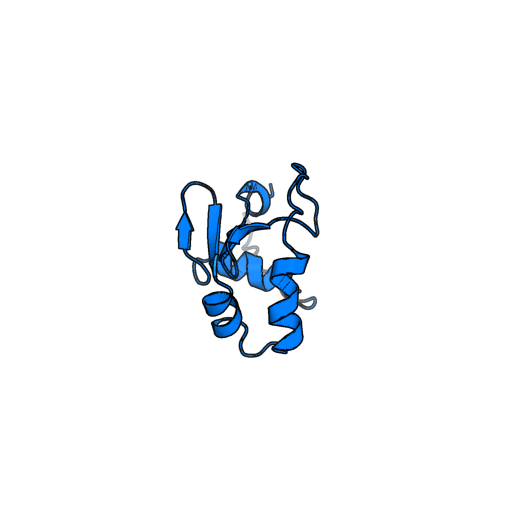GLU A N 1
ATOM 756 C CA . GLU A 1 95 ? -2.960 -5.241 -16.422 1.00 46.78 95 GLU A CA 1
ATOM 757 C C . GLU A 1 95 ? -3.552 -6.313 -17.346 1.00 46.78 95 GLU A C 1
ATOM 759 O O . GLU A 1 95 ? -3.895 -7.413 -16.900 1.00 46.78 95 GLU A O 1
ATOM 764 N N . LYS A 1 96 ? -3.788 -5.923 -18.599 1.00 41.72 96 LYS A N 1
ATOM 765 C CA . LYS A 1 96 ? -4.115 -6.780 -19.740 1.00 41.72 96 LYS A CA 1
ATOM 766 C C . LYS A 1 96 ? -3.157 -6.421 -20.859 1.00 41.72 96 LYS A C 1
ATOM 768 O O . LYS A 1 96 ? -2.931 -5.201 -21.025 1.00 41.72 96 LYS A O 1
#

pLDDT: mean 75.14, std 14.57, range [38.44, 91.0]